Protein AF-A0ABD3EE38-F1 (afdb_monomer_lite)

Secondary structure (DSSP, 8-state):
----PPP-SSPPTTS-TTHHHHHHHHHHHHHSSTTPPEEEEEETTS-GGG-HHHHHHHHH-TT-TTEEEEEE-GGG--TTHHHHHH-GGG-------TT--

Organism: NCBI:txid1961234

Sequence (101 aa):
MVDLPGITRVPVHGQPEDIYEQISKIITEFITPEESIILNVLSAGVDFSTCESIRMSQRVDKTGQRTLAVVTKADKSPEGLLEKVTADDVNIGLDIPTQIL

pLDDT: mean 85.32, std 16.86, range [33.28, 98.19]

Foldseek 3Di:
DDDADDADQDDDPPDDNCNNVVSLVRVLVQLQDPPHQAEAEAELPDQLLPDVSLVSNCVRCVQLPRYAYDYPPCVVPVPCSVVRVPDCSRNHPPPVPPPDD

Structure (mmCIF, N/CA/C/O backbone):
data_AF-A0ABD3EE38-F1
#
_entry.id   AF-A0ABD3EE38-F1
#
loop_
_atom_site.group_PDB
_atom_site.id
_atom_site.type_symbol
_atom_site.label_atom_id
_atom_site.label_alt_id
_atom_site.label_comp_id
_atom_site.label_asym_id
_atom_site.label_entity_id
_atom_site.label_seq_id
_atom_site.pdbx_PDB_ins_code
_atom_site.Cartn_x
_atom_site.Cartn_y
_atom_site.Cartn_z
_atom_site.occupancy
_atom_site.B_iso_or_equiv
_atom_site.auth_seq_id
_at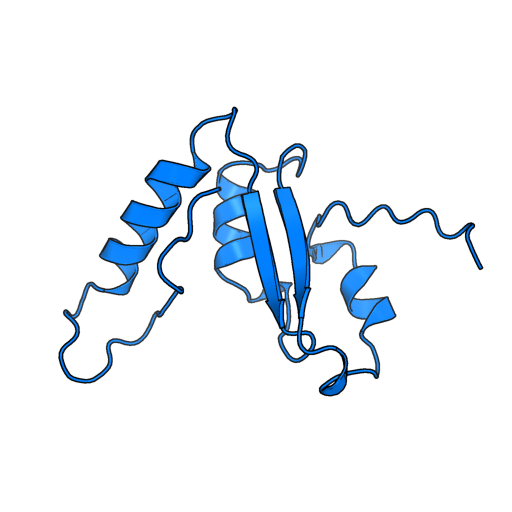om_site.auth_comp_id
_atom_site.auth_asym_id
_atom_site.auth_atom_id
_atom_site.pdbx_PDB_model_num
ATOM 1 N N . MET A 1 1 ? -4.269 -13.522 6.420 1.00 85.69 1 MET A N 1
ATOM 2 C CA . MET A 1 1 ? -3.838 -12.737 5.245 1.00 85.69 1 MET A CA 1
ATOM 3 C C . MET A 1 1 ? -5.063 -12.510 4.384 1.00 85.69 1 MET A C 1
ATOM 5 O O . MET A 1 1 ? -5.768 -13.480 4.129 1.00 85.69 1 MET A O 1
ATOM 9 N N . VAL A 1 2 ? -5.351 -11.260 4.032 1.00 95.00 2 VAL A N 1
ATOM 10 C CA . VAL A 1 2 ? -6.513 -10.871 3.220 1.00 95.00 2 VAL A CA 1
ATOM 11 C C . VAL A 1 2 ? -5.983 -10.240 1.940 1.00 95.00 2 VAL A C 1
ATOM 13 O O . VAL A 1 2 ? -5.073 -9.418 2.015 1.00 95.00 2 VAL A O 1
ATOM 16 N N . ASP A 1 3 ? -6.523 -10.651 0.794 1.00 95.81 3 ASP A N 1
ATOM 17 C CA . ASP A 1 3 ? -6.247 -10.009 -0.491 1.00 95.81 3 ASP A CA 1
ATOM 18 C C . ASP A 1 3 ? -7.312 -8.946 -0.767 1.00 95.81 3 ASP A C 1
ATOM 20 O O . ASP A 1 3 ? -8.503 -9.179 -0.538 1.00 95.81 3 ASP A O 1
ATOM 24 N N . LEU A 1 4 ? -6.877 -7.770 -1.214 1.00 96.88 4 LEU A N 1
ATOM 25 C CA . LEU A 1 4 ? -7.737 -6.608 -1.431 1.00 96.88 4 LEU A CA 1
ATOM 26 C C . LEU A 1 4 ? -7.781 -6.259 -2.922 1.00 96.88 4 LEU A C 1
ATOM 28 O O . LEU A 1 4 ? -6.815 -6.517 -3.642 1.00 96.88 4 LEU A O 1
ATOM 32 N N . PRO A 1 5 ? -8.868 -5.636 -3.410 1.00 95.62 5 PRO A N 1
ATOM 33 C CA . PRO A 1 5 ? -8.951 -5.232 -4.807 1.00 95.62 5 PRO A CA 1
ATOM 34 C C . PRO A 1 5 ? -7.796 -4.306 -5.209 1.00 95.62 5 PRO A C 1
ATOM 36 O O . PRO A 1 5 ? -7.419 -3.395 -4.471 1.00 95.62 5 PRO A O 1
ATOM 39 N N . GLY A 1 6 ? -7.267 -4.503 -6.418 1.00 93.31 6 GLY A N 1
ATOM 40 C CA . GLY A 1 6 ? -6.258 -3.610 -6.983 1.00 93.31 6 GLY A CA 1
ATOM 41 C C . GLY A 1 6 ? -6.817 -2.205 -7.221 1.00 93.31 6 GLY A C 1
ATOM 42 O O . GLY A 1 6 ? -7.927 -2.048 -7.725 1.00 93.31 6 GLY A O 1
ATOM 43 N N . ILE A 1 7 ? -6.037 -1.177 -6.890 1.00 93.25 7 ILE A N 1
ATOM 44 C CA . ILE A 1 7 ? -6.460 0.221 -7.026 1.00 93.25 7 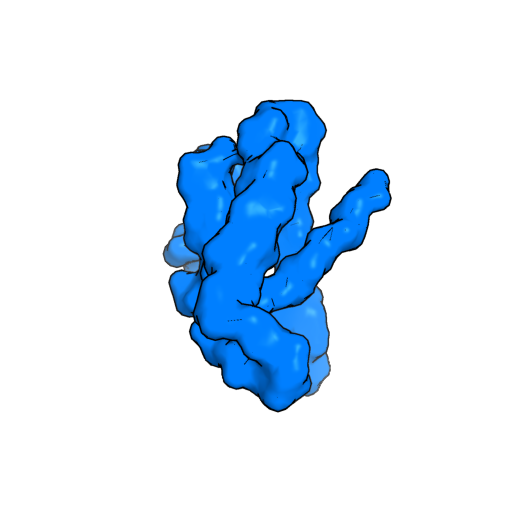ILE A CA 1
ATOM 45 C C . ILE A 1 7 ? -6.511 0.613 -8.509 1.00 93.25 7 ILE A C 1
ATOM 47 O O . ILE A 1 7 ? -5.496 0.567 -9.205 1.00 93.25 7 ILE A O 1
ATOM 51 N N . THR A 1 8 ? -7.675 1.070 -8.977 1.00 90.62 8 THR A N 1
ATOM 52 C CA . THR A 1 8 ? -7.839 1.733 -10.278 1.00 90.62 8 THR A CA 1
ATOM 53 C C . THR A 1 8 ? -8.518 3.086 -10.098 1.00 90.62 8 THR A C 1
ATOM 55 O O . THR A 1 8 ? -9.456 3.214 -9.317 1.00 90.62 8 THR A O 1
ATOM 58 N N . ARG A 1 9 ? -8.030 4.105 -10.813 1.00 87.31 9 ARG A N 1
ATOM 59 C CA . ARG A 1 9 ? -8.640 5.447 -10.855 1.00 87.31 9 ARG A CA 1
ATOM 60 C C . ARG A 1 9 ? -9.507 5.673 -12.088 1.00 87.31 9 ARG A C 1
ATOM 62 O O . ARG A 1 9 ? -10.233 6.655 -12.143 1.00 87.31 9 ARG A O 1
ATOM 69 N N . VAL A 1 10 ? -9.375 4.815 -13.098 1.00 91.12 10 VAL A N 1
ATOM 70 C CA . VAL A 1 10 ? -10.083 4.963 -14.368 1.00 91.12 10 VAL A CA 1
ATOM 71 C C . VAL A 1 10 ? -11.014 3.767 -14.511 1.00 91.12 10 VAL A C 1
ATOM 73 O O . VAL A 1 10 ? -10.517 2.636 -14.565 1.00 91.12 10 VAL A O 1
ATOM 76 N N . PRO A 1 11 ? -12.338 3.985 -14.550 1.00 89.62 11 PRO A N 1
ATOM 77 C CA . PRO A 1 11 ? -13.267 2.907 -14.823 1.00 89.62 11 PRO A CA 1
ATOM 78 C C . PRO A 1 11 ? -13.012 2.373 -16.232 1.00 89.62 11 PRO A C 1
ATOM 80 O O . PRO A 1 11 ? -12.899 3.130 -17.200 1.00 89.62 11 PRO A O 1
ATOM 83 N N . VAL A 1 12 ? -12.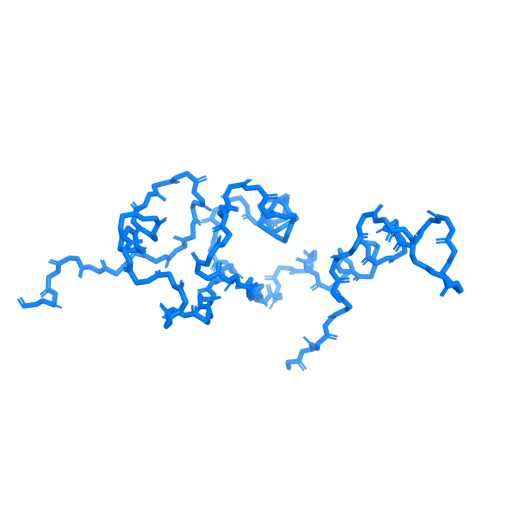907 1.053 -16.347 1.00 92.69 12 VAL A N 1
ATOM 84 C CA . VAL A 1 12 ? -12.883 0.361 -17.641 1.00 92.69 12 VAL A CA 1
ATOM 85 C C . VAL A 1 12 ? -14.236 -0.287 -17.913 1.00 92.69 12 VAL A C 1
ATOM 87 O O . VAL A 1 12 ? -15.096 -0.360 -17.039 1.00 92.69 12 VAL A O 1
ATOM 90 N N . HIS A 1 13 ? -14.449 -0.730 -19.151 1.00 88.88 13 HIS A N 1
ATOM 91 C CA . HIS A 1 13 ? -15.745 -1.204 -19.638 1.00 88.88 13 HIS A CA 1
ATOM 92 C C . HIS A 1 13 ? -16.442 -2.176 -18.666 1.00 88.88 13 HIS A C 1
ATOM 94 O O . HIS A 1 13 ? -15.906 -3.236 -18.348 1.00 88.88 13 HIS A O 1
ATOM 100 N N . GLY A 1 14 ? -17.644 -1.804 -18.211 1.00 92.31 14 GLY A N 1
ATOM 101 C CA . GLY A 1 14 ? -18.451 -2.588 -17.269 1.00 92.31 14 GLY A CA 1
ATOM 102 C C . GLY A 1 14 ? -18.243 -2.264 -15.784 1.00 92.31 14 GLY A C 1
ATOM 103 O O . GLY A 1 14 ? -18.927 -2.854 -14.953 1.00 92.31 14 GLY A O 1
ATOM 104 N N . GLN A 1 15 ? -17.344 -1.339 -15.435 1.00 94.81 15 GLN A N 1
ATOM 105 C CA . GLN A 1 15 ? -17.186 -0.838 -14.066 1.00 94.81 15 GLN A CA 1
ATOM 106 C C . GLN A 1 15 ? -18.042 0.413 -13.819 1.00 94.81 15 GLN A C 1
ATOM 108 O O . GLN A 1 15 ? -18.268 1.189 -14.751 1.00 94.81 15 GLN A O 1
ATOM 113 N N . PRO A 1 16 ? -18.511 0.624 -12.579 1.00 94.88 16 PRO A N 1
ATOM 114 C CA . PRO A 1 16 ? -19.221 1.843 -12.219 1.00 94.88 16 PRO A CA 1
ATOM 115 C C . PRO A 1 16 ? -18.271 3.053 -12.203 1.00 94.88 16 PRO A C 1
ATOM 117 O O . PRO A 1 16 ? -17.058 2.900 -12.051 1.00 94.88 16 PRO A O 1
ATOM 120 N N . GLU A 1 17 ? -18.819 4.261 -12.358 1.00 95.25 17 GLU A N 1
ATOM 121 C CA . GLU A 1 17 ? -18.022 5.499 -12.384 1.00 95.25 17 GLU A CA 1
ATOM 122 C C . GLU A 1 17 ? -17.291 5.760 -11.057 1.00 95.25 17 GLU A C 1
ATOM 124 O O . GLU A 1 17 ? -16.197 6.316 -11.066 1.00 95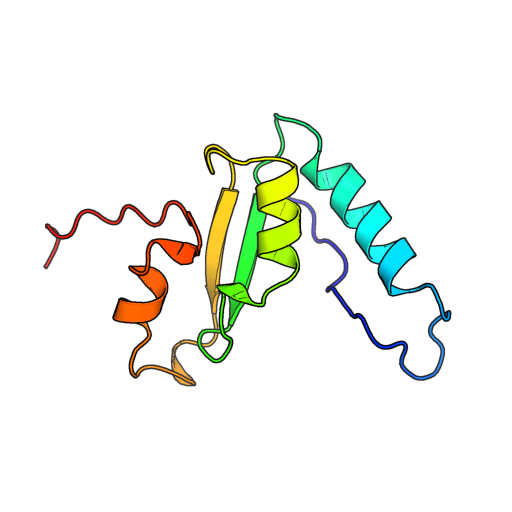.25 17 GLU A O 1
ATOM 129 N N . ASP A 1 18 ? -17.851 5.291 -9.940 1.00 95.50 18 ASP A N 1
ATOM 130 C CA . ASP A 1 18 ? -17.324 5.431 -8.577 1.00 95.50 18 ASP A CA 1
ATOM 131 C C . ASP A 1 18 ? -16.452 4.235 -8.134 1.00 95.50 18 ASP A C 1
ATOM 133 O O . ASP A 1 18 ? -16.297 3.947 -6.944 1.00 95.50 18 ASP A O 1
ATOM 137 N N . ILE A 1 19 ? -15.892 3.479 -9.087 1.00 95.75 19 ILE A N 1
ATOM 138 C CA . ILE A 1 19 ? -15.101 2.275 -8.790 1.00 95.75 19 ILE A CA 1
ATOM 139 C C . ILE A 1 19 ? -13.911 2.566 -7.867 1.00 95.75 19 ILE A C 1
ATOM 141 O O . ILE A 1 19 ? -13.572 1.747 -7.008 1.00 95.75 19 ILE A O 1
ATOM 145 N N . TYR A 1 20 ? -13.290 3.737 -8.014 1.00 95.50 20 TYR A N 1
ATOM 146 C CA . TYR A 1 20 ? -12.172 4.148 -7.175 1.00 95.50 20 TYR A CA 1
ATOM 147 C C . TYR A 1 20 ? -12.612 4.321 -5.719 1.00 95.50 20 TYR A C 1
ATOM 149 O O . TYR A 1 20 ? -11.942 3.826 -4.811 1.00 95.50 20 TYR A O 1
ATOM 157 N N . GLU A 1 21 ? -13.745 4.978 -5.488 1.00 96.56 21 GLU A N 1
ATOM 158 C CA . GLU A 1 21 ? -14.328 5.206 -4.171 1.00 96.56 21 GLU A CA 1
ATOM 159 C C . GLU A 1 21 ? -14.726 3.883 -3.516 1.00 96.56 21 GLU A C 1
ATOM 161 O O . GLU A 1 21 ? -14.423 3.663 -2.341 1.00 96.56 21 GLU A O 1
ATOM 166 N N . GLN A 1 22 ? -15.341 2.973 -4.278 1.00 96.69 22 GLN A N 1
ATOM 167 C CA . GLN A 1 22 ? -15.721 1.649 -3.785 1.00 96.69 22 GLN A CA 1
ATOM 168 C C . GLN A 1 22 ? -14.499 0.837 -3.339 1.00 96.69 22 GLN A C 1
ATOM 170 O O . GLN A 1 22 ? -14.471 0.329 -2.216 1.00 96.69 22 GLN A O 1
ATOM 175 N N . ILE A 1 23 ? -13.460 0.759 -4.177 1.00 97.06 23 ILE A N 1
ATOM 176 C CA . ILE A 1 23 ? -12.214 0.051 -3.847 1.00 97.06 23 ILE A CA 1
ATOM 177 C C . ILE A 1 23 ? -11.518 0.711 -2.656 1.00 97.06 23 ILE A C 1
ATOM 179 O O . ILE A 1 23 ? -11.099 0.028 -1.723 1.00 97.06 23 ILE A O 1
ATOM 183 N N . SER A 1 24 ? -11.440 2.042 -2.648 1.00 96.88 24 SER A N 1
ATOM 184 C CA . SER A 1 24 ? -10.787 2.791 -1.575 1.00 96.88 24 SER A CA 1
ATOM 185 C C . SER A 1 24 ? -11.481 2.582 -0.233 1.00 96.88 24 SER A C 1
ATOM 187 O O . SER A 1 24 ? -10.807 2.453 0.791 1.00 96.88 24 SER A O 1
ATOM 189 N N . LYS A 1 25 ? -12.816 2.504 -0.229 1.00 97.81 25 LYS A N 1
ATOM 190 C CA . LYS A 1 25 ? -13.609 2.206 0.965 1.00 97.81 25 LYS A CA 1
ATOM 191 C C . LYS A 1 25 ? -13.303 0.810 1.501 1.00 97.81 25 LYS A C 1
ATOM 193 O O . LYS A 1 25 ? -13.034 0.690 2.692 1.00 97.81 25 LYS A O 1
ATOM 198 N N . ILE A 1 26 ? -13.288 -0.199 0.624 1.00 97.94 26 ILE A N 1
ATOM 199 C CA . ILE A 1 26 ? -12.937 -1.577 0.996 1.00 97.94 26 ILE A CA 1
ATOM 200 C C . ILE A 1 26 ? -11.540 -1.598 1.613 1.00 97.94 26 ILE A C 1
ATOM 202 O O . ILE A 1 26 ? -11.378 -2.055 2.733 1.00 97.94 26 ILE A O 1
ATOM 206 N N . ILE A 1 27 ? -10.534 -1.047 0.929 1.00 98.00 27 ILE A N 1
ATOM 207 C CA . ILE A 1 27 ? -9.153 -1.060 1.429 1.00 98.00 27 ILE A CA 1
ATOM 208 C C . ILE A 1 27 ? -9.060 -0.378 2.794 1.00 98.00 27 ILE A C 1
ATOM 210 O O . ILE A 1 27 ? -8.473 -0.946 3.711 1.00 98.00 27 ILE A O 1
ATOM 214 N N . THR A 1 28 ? -9.655 0.812 2.935 1.00 97.44 28 THR A N 1
ATOM 215 C CA . THR A 1 28 ? -9.609 1.599 4.177 1.00 97.44 28 THR A CA 1
ATOM 216 C C . THR A 1 28 ? -10.148 0.802 5.362 1.00 97.44 28 THR A C 1
ATOM 218 O O . THR A 1 28 ? -9.503 0.771 6.403 1.00 97.44 28 THR A O 1
ATOM 221 N N . GLU A 1 29 ? -11.263 0.088 5.188 1.00 98.06 29 GLU A N 1
ATOM 222 C CA . GLU A 1 29 ? -11.849 -0.761 6.233 1.00 98.06 29 GLU A CA 1
ATOM 223 C C . GLU A 1 29 ? -10.855 -1.800 6.778 1.00 98.06 29 GLU A C 1
ATOM 225 O O . GLU A 1 29 ? -10.793 -2.013 7.987 1.00 98.06 29 GLU A O 1
ATOM 230 N N . PHE A 1 30 ? -10.024 -2.387 5.911 1.00 98.19 30 PHE A N 1
ATOM 231 C CA . PHE A 1 30 ? -9.035 -3.393 6.307 1.00 98.19 30 PHE A CA 1
ATOM 232 C C . PHE A 1 30 ? -7.720 -2.813 6.836 1.00 98.19 30 PHE A C 1
ATOM 234 O O . PHE A 1 30 ? -7.041 -3.484 7.606 1.00 98.19 30 PHE A O 1
ATOM 241 N N . ILE A 1 31 ? -7.324 -1.602 6.434 1.00 97.44 31 ILE A N 1
ATOM 242 C CA . ILE A 1 31 ? -6.037 -1.016 6.860 1.00 97.44 31 ILE A CA 1
ATOM 243 C C . ILE A 1 31 ? -6.159 -0.073 8.064 1.00 97.44 31 ILE A C 1
ATOM 245 O O . ILE A 1 31 ? -5.145 0.253 8.687 1.00 97.44 31 ILE A O 1
ATOM 249 N N . THR A 1 32 ? -7.368 0.382 8.402 1.00 98.06 32 THR A N 1
ATOM 250 C CA . THR A 1 32 ? -7.612 1.269 9.549 1.00 98.06 32 THR A CA 1
ATOM 251 C C . THR A 1 32 ? -7.311 0.629 10.911 1.00 98.06 32 THR A C 1
ATOM 253 O O . THR A 1 32 ? -6.691 1.325 11.714 1.00 98.06 32 THR A O 1
ATOM 256 N N . PRO A 1 33 ? -7.694 -0.630 11.207 1.00 98.00 33 PRO A N 1
ATOM 257 C CA . PRO A 1 33 ? -7.431 -1.223 12.519 1.00 98.00 33 PRO A CA 1
ATOM 258 C C . PRO A 1 33 ? -5.927 -1.333 12.821 1.00 98.00 33 PRO A C 1
ATOM 260 O O . PRO A 1 33 ? -5.141 -1.705 11.946 1.00 98.00 33 PRO A O 1
ATOM 263 N N . GLU A 1 34 ? -5.512 -1.010 14.050 1.00 96.06 34 GLU A N 1
ATOM 264 C CA . GLU A 1 34 ? -4.093 -0.937 14.442 1.00 96.06 34 GLU A CA 1
ATOM 265 C C . GLU A 1 34 ? -3.399 -2.307 14.442 1.00 96.06 34 GLU A C 1
ATOM 267 O O . GLU A 1 34 ? -2.198 -2.399 14.197 1.00 96.06 34 GLU A O 1
ATOM 272 N N . GLU A 1 35 ? -4.155 -3.382 14.655 1.00 96.00 35 GLU A N 1
ATOM 273 C CA . GLU A 1 35 ? -3.690 -4.767 14.596 1.00 96.00 35 GLU A CA 1
ATOM 274 C C . GLU A 1 35 ? -3.394 -5.254 13.168 1.00 96.00 35 GLU A C 1
ATOM 276 O O . GLU A 1 35 ? -2.791 -6.315 12.980 1.00 96.00 35 GLU A O 1
ATOM 281 N N . SER A 1 36 ? -3.815 -4.497 12.150 1.00 96.62 36 SER A N 1
ATOM 282 C CA . SER A 1 36 ? -3.612 -4.860 10.751 1.00 96.62 36 SER A CA 1
ATOM 283 C C . SER A 1 36 ? -2.218 -4.460 10.280 1.00 96.62 36 SER A C 1
ATOM 285 O O . SER A 1 36 ? -1.862 -3.280 10.277 1.00 96.62 36 SER A O 1
ATOM 287 N N . ILE A 1 37 ? -1.445 -5.442 9.814 1.00 96.38 37 ILE A N 1
ATOM 288 C CA . ILE A 1 37 ? -0.181 -5.207 9.109 1.00 96.38 37 ILE A CA 1
ATOM 289 C C . ILE A 1 37 ? -0.489 -4.932 7.636 1.00 96.38 37 ILE A C 1
ATOM 291 O O . ILE A 1 37 ? -1.144 -5.733 6.966 1.00 96.38 37 ILE A O 1
ATOM 295 N N . ILE A 1 38 ? 0.007 -3.808 7.131 1.00 96.25 38 ILE A N 1
ATOM 296 C CA . ILE A 1 38 ? -0.200 -3.346 5.763 1.00 96.25 38 ILE A CA 1
ATOM 297 C C . ILE A 1 38 ? 0.976 -3.804 4.903 1.00 96.25 38 ILE A C 1
ATOM 299 O O . ILE A 1 38 ? 2.130 -3.516 5.212 1.00 96.25 38 ILE A O 1
ATOM 303 N N . LEU A 1 39 ? 0.684 -4.490 3.799 1.00 95.88 39 LEU A N 1
ATOM 304 C CA . LEU A 1 39 ? 1.686 -4.943 2.839 1.00 95.88 39 LEU A CA 1
ATOM 305 C C . LEU A 1 39 ? 1.482 -4.240 1.494 1.00 95.88 39 LEU A C 1
ATOM 307 O O . LEU A 1 39 ? 0.623 -4.619 0.701 1.00 95.88 39 LEU A O 1
ATOM 311 N N . ASN A 1 40 ? 2.285 -3.217 1.224 1.00 93.62 40 ASN A N 1
ATOM 312 C CA . ASN A 1 40 ? 2.299 -2.529 -0.060 1.00 93.62 40 ASN A CA 1
ATOM 313 C C . ASN A 1 40 ? 3.051 -3.358 -1.102 1.00 93.62 40 ASN A C 1
ATOM 315 O O . ASN A 1 40 ? 4.243 -3.604 -0.954 1.00 93.62 40 ASN A O 1
ATOM 319 N N . VAL A 1 41 ? 2.388 -3.749 -2.189 1.00 93.44 41 VAL A N 1
ATOM 320 C CA . VAL A 1 41 ? 3.035 -4.462 -3.299 1.00 93.44 41 VAL A CA 1
ATOM 321 C C . VAL A 1 41 ? 3.307 -3.483 -4.435 1.00 93.44 41 VAL A C 1
ATOM 323 O O . VAL A 1 41 ? 2.387 -3.000 -5.091 1.00 93.44 41 VAL A O 1
ATOM 326 N N . LEU A 1 42 ? 4.584 -3.190 -4.672 1.00 91.75 42 LEU A N 1
ATOM 327 C CA . LEU A 1 42 ? 5.043 -2.197 -5.641 1.00 91.75 42 LEU A CA 1
ATOM 328 C C . LEU A 1 42 ? 5.785 -2.880 -6.786 1.00 91.75 42 LEU A C 1
ATOM 330 O O . LEU A 1 42 ? 6.451 -3.896 -6.597 1.00 91.75 42 LEU A O 1
ATOM 334 N N . SER A 1 43 ? 5.696 -2.336 -7.996 1.00 92.44 43 SER A N 1
ATOM 335 C CA . SER A 1 43 ? 6.522 -2.801 -9.114 1.00 92.44 43 SER A CA 1
ATOM 336 C C . SER A 1 43 ? 7.796 -1.967 -9.200 1.00 92.44 43 SER A C 1
ATOM 338 O O . SER A 1 43 ? 7.718 -0.748 -9.188 1.00 92.44 43 SER A O 1
ATOM 340 N N . ALA A 1 44 ? 8.959 -2.590 -9.379 1.00 91.12 44 ALA A N 1
ATOM 341 C CA . ALA A 1 44 ? 10.243 -1.890 -9.507 1.00 91.12 44 ALA A CA 1
ATOM 342 C C . ALA A 1 44 ? 10.262 -0.808 -10.610 1.00 91.12 44 ALA A C 1
ATOM 344 O O . ALA A 1 44 ? 10.996 0.176 -10.520 1.00 91.12 44 ALA A O 1
ATOM 345 N N . GLY A 1 45 ? 9.443 -0.982 -11.653 1.00 89.50 45 GLY A N 1
ATOM 346 C CA . GLY A 1 45 ? 9.337 -0.039 -12.766 1.00 89.50 45 GLY A CA 1
ATOM 347 C C . GLY A 1 45 ? 8.492 1.208 -12.490 1.00 89.50 45 GLY A C 1
ATOM 348 O O . GLY A 1 45 ? 8.482 2.098 -13.334 1.00 89.50 45 GLY A O 1
ATOM 349 N N . VAL A 1 46 ? 7.774 1.290 -11.362 1.00 88.44 46 VAL A N 1
ATOM 350 C CA . VAL A 1 46 ? 6.967 2.475 -11.020 1.00 88.44 46 VAL A CA 1
ATOM 351 C C . VAL A 1 46 ? 7.699 3.387 -10.040 1.00 88.44 46 VAL A C 1
ATOM 353 O O . VAL A 1 46 ? 8.581 2.952 -9.304 1.00 88.44 46 VAL A O 1
ATOM 356 N N . ASP A 1 47 ? 7.321 4.662 -10.028 1.00 88.50 47 ASP A N 1
ATOM 357 C CA . ASP A 1 47 ? 7.737 5.606 -8.993 1.00 88.50 47 ASP A CA 1
ATOM 358 C C . ASP A 1 47 ? 6.885 5.390 -7.731 1.00 88.50 47 ASP A C 1
ATOM 360 O O . ASP A 1 47 ? 5.663 5.585 -7.746 1.00 88.50 47 ASP A O 1
ATOM 364 N N . PHE A 1 48 ? 7.524 4.970 -6.637 1.00 87.88 48 PHE A N 1
ATOM 365 C CA . PHE A 1 48 ? 6.852 4.625 -5.383 1.00 87.88 48 PHE A CA 1
ATOM 366 C C . PHE A 1 48 ? 6.129 5.815 -4.749 1.00 87.88 48 PHE A C 1
ATOM 368 O O . PHE A 1 48 ? 5.050 5.633 -4.187 1.00 87.88 48 PHE A O 1
ATOM 375 N N . SER A 1 49 ? 6.656 7.033 -4.912 1.00 84.94 49 SER A N 1
ATOM 376 C CA . SER A 1 49 ? 6.049 8.256 -4.368 1.00 84.94 49 SER A CA 1
ATOM 377 C C . SER A 1 49 ? 4.672 8.553 -4.983 1.00 84.94 49 SER A C 1
ATOM 379 O O . SER A 1 49 ? 3.804 9.174 -4.364 1.00 84.94 49 SER A O 1
ATOM 381 N N . THR A 1 50 ? 4.430 8.051 -6.198 1.00 88.31 50 THR A N 1
ATOM 382 C CA . THR A 1 50 ? 3.170 8.236 -6.932 1.00 88.31 50 THR A CA 1
ATOM 383 C C . THR A 1 50 ? 2.117 7.174 -6.607 1.00 88.31 50 THR A C 1
ATOM 385 O O . THR A 1 50 ? 0.947 7.327 -6.978 1.00 88.31 50 THR A O 1
ATOM 388 N N . CYS A 1 51 ? 2.506 6.100 -5.911 1.00 91.38 51 CYS A N 1
ATOM 389 C CA . CYS A 1 51 ? 1.656 4.941 -5.672 1.00 91.38 51 CYS A CA 1
ATOM 390 C C . CYS A 1 51 ? 0.544 5.255 -4.663 1.00 91.38 51 CYS A C 1
ATOM 392 O O . CYS A 1 51 ? 0.795 5.664 -3.530 1.00 91.38 51 CYS A O 1
ATOM 394 N N . GLU A 1 52 ? -0.711 5.010 -5.050 1.00 93.19 52 GLU A N 1
ATOM 395 C CA . GLU A 1 52 ? -1.855 5.285 -4.171 1.00 93.19 52 GLU A CA 1
ATOM 396 C C . GLU A 1 52 ? -1.837 4.412 -2.914 1.00 93.19 52 GLU A C 1
ATOM 398 O O . GLU A 1 52 ? -2.191 4.894 -1.844 1.00 93.19 52 GLU A O 1
ATOM 403 N N . SER A 1 53 ? -1.369 3.166 -3.007 1.00 93.56 53 SER A N 1
ATOM 404 C CA . SER A 1 53 ? -1.313 2.258 -1.858 1.00 93.56 53 SER A CA 1
ATOM 405 C C . SER A 1 53 ? -0.416 2.804 -0.734 1.00 93.56 53 SER A C 1
ATOM 407 O O . SER A 1 53 ? -0.808 2.766 0.430 1.00 93.56 53 SER A O 1
ATOM 409 N N . ILE A 1 54 ? 0.715 3.430 -1.090 1.00 92.75 54 ILE A N 1
ATOM 410 C CA . ILE A 1 54 ? 1.613 4.119 -0.150 1.00 92.75 54 ILE A CA 1
ATOM 411 C C . ILE A 1 54 ? 0.912 5.316 0.491 1.00 92.75 54 ILE A C 1
ATOM 413 O O . ILE A 1 54 ? 0.938 5.484 1.709 1.00 92.75 54 ILE A O 1
ATOM 417 N N . ARG A 1 55 ? 0.220 6.133 -0.312 1.00 92.56 55 ARG A N 1
ATOM 418 C CA . ARG A 1 55 ? -0.540 7.279 0.209 1.00 92.56 55 ARG A CA 1
ATOM 419 C C . ARG A 1 55 ? -1.645 6.834 1.164 1.00 92.56 55 ARG A C 1
ATOM 421 O O . ARG A 1 55 ? -1.895 7.504 2.161 1.00 92.56 55 ARG A O 1
ATOM 428 N N . MET A 1 56 ? -2.319 5.725 0.868 1.00 95.12 56 MET A N 1
ATOM 429 C CA . MET A 1 56 ? -3.362 5.166 1.727 1.00 95.12 56 MET A CA 1
ATOM 430 C C . MET A 1 56 ? -2.786 4.609 3.031 1.00 95.12 56 MET A C 1
ATOM 432 O O . MET A 1 56 ? -3.329 4.920 4.089 1.00 95.12 56 MET A O 1
ATOM 436 N N . SER A 1 57 ? -1.671 3.873 2.988 1.00 94.50 57 SER A N 1
ATOM 437 C CA . SER A 1 57 ? -1.035 3.347 4.202 1.00 94.50 57 SER A CA 1
ATOM 438 C C . SER A 1 57 ? -0.506 4.465 5.101 1.00 94.50 57 SER A C 1
ATOM 440 O O . SER A 1 57 ? -0.793 4.470 6.291 1.00 94.50 57 SER A O 1
ATOM 442 N N . GLN A 1 58 ? 0.149 5.488 4.542 1.00 92.75 58 GLN A N 1
ATOM 443 C CA . GLN A 1 58 ? 0.657 6.633 5.314 1.00 92.75 58 GLN A CA 1
ATOM 444 C C . GLN A 1 58 ? -0.452 7.449 6.005 1.00 92.75 58 GLN A C 1
ATOM 446 O O . GLN A 1 58 ? -0.206 8.084 7.031 1.00 92.75 58 GLN A O 1
ATOM 451 N N . ARG A 1 59 ? -1.687 7.447 5.477 1.00 94.38 59 ARG A N 1
ATOM 452 C CA . ARG A 1 59 ? -2.830 8.112 6.133 1.00 94.38 59 ARG A CA 1
ATOM 453 C C . ARG A 1 59 ? -3.214 7.436 7.453 1.00 94.38 59 ARG A C 1
ATOM 455 O O . ARG A 1 59 ? -3.661 8.136 8.359 1.00 94.38 59 ARG A O 1
ATOM 462 N N . VAL A 1 60 ? -3.046 6.115 7.553 1.00 95.94 60 VAL A N 1
ATOM 463 C CA . VAL A 1 60 ? -3.451 5.299 8.715 1.00 95.94 60 VAL A CA 1
ATOM 464 C C . VAL A 1 60 ? -2.270 4.803 9.561 1.00 95.94 60 VAL A C 1
ATOM 466 O O . VAL A 1 60 ? -2.476 4.334 10.678 1.00 95.94 60 VAL A O 1
ATOM 469 N N . ASP A 1 61 ? -1.044 4.914 9.046 1.00 94.25 61 ASP A N 1
ATOM 470 C CA . ASP A 1 61 ? 0.213 4.532 9.694 1.00 94.25 61 ASP A CA 1
ATOM 471 C C . ASP A 1 61 ? 1.345 5.484 9.259 1.00 94.25 61 ASP A C 1
ATOM 473 O O . ASP A 1 61 ? 2.144 5.195 8.369 1.00 94.25 61 ASP A O 1
ATOM 477 N N . LYS A 1 62 ? 1.398 6.670 9.874 1.00 89.88 62 LYS A N 1
ATOM 478 C CA . LYS A 1 62 ? 2.395 7.711 9.546 1.00 89.88 62 LYS A CA 1
ATOM 479 C C . LYS A 1 62 ? 3.823 7.333 9.938 1.00 89.88 62 LYS A C 1
ATOM 481 O O . LYS A 1 62 ? 4.772 7.854 9.360 1.00 89.88 62 LYS A O 1
ATOM 486 N N . THR A 1 63 ? 3.968 6.498 10.963 1.00 88.94 63 THR A N 1
ATOM 487 C CA . THR A 1 63 ? 5.260 6.083 11.520 1.00 88.94 63 THR A CA 1
ATOM 488 C C . THR A 1 63 ? 5.815 4.836 10.834 1.00 88.94 63 THR A C 1
ATOM 490 O O . THR A 1 63 ? 6.957 4.473 11.107 1.00 88.94 63 THR A O 1
ATOM 493 N N . GLY A 1 64 ? 5.020 4.179 9.980 1.00 89.62 64 GLY A N 1
ATOM 494 C CA . GLY A 1 64 ? 5.411 2.977 9.246 1.00 89.62 64 GLY A CA 1
ATOM 495 C C . GLY A 1 64 ? 5.583 1.739 10.129 1.00 89.62 64 GLY A C 1
ATOM 496 O O . GLY A 1 64 ? 6.152 0.749 9.681 1.00 89.62 64 GLY A O 1
ATOM 497 N N . GLN A 1 65 ? 5.117 1.767 11.383 1.00 91.44 65 GLN A N 1
ATOM 498 C CA . GLN A 1 65 ? 5.392 0.701 12.361 1.00 91.44 65 GLN A CA 1
ATOM 499 C C . GLN A 1 65 ? 4.690 -0.617 12.028 1.00 91.44 65 GLN A C 1
ATOM 501 O O . GLN A 1 65 ? 5.093 -1.675 12.508 1.00 91.44 65 GLN A O 1
ATOM 506 N N . ARG A 1 66 ? 3.640 -0.560 11.205 1.00 95.38 66 ARG A N 1
ATOM 507 C CA . ARG A 1 66 ? 2.872 -1.724 10.755 1.00 95.38 66 ARG A CA 1
ATOM 508 C C . ARG A 1 66 ? 2.730 -1.764 9.235 1.00 95.38 66 ARG A C 1
ATOM 510 O O . ARG A 1 66 ? 1.853 -2.460 8.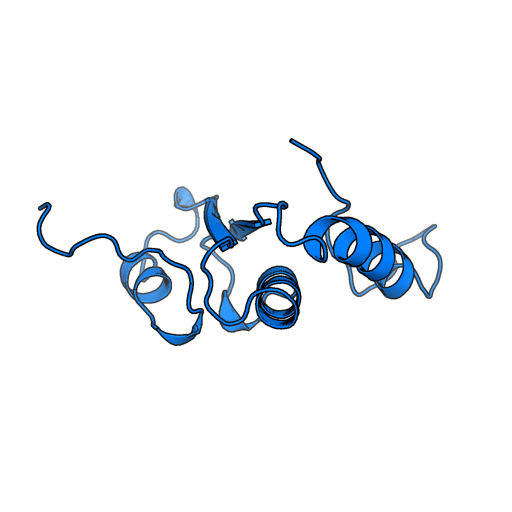732 1.00 95.38 66 ARG A O 1
ATOM 517 N N . THR A 1 67 ? 3.586 -1.049 8.503 1.00 93.50 67 THR A N 1
ATOM 518 C CA . THR A 1 67 ? 3.567 -0.989 7.038 1.00 93.50 67 THR A CA 1
ATOM 519 C C . THR A 1 67 ? 4.867 -1.529 6.459 1.00 93.50 67 THR A C 1
ATOM 521 O O . THR A 1 67 ? 5.948 -1.005 6.703 1.00 93.50 67 THR A O 1
ATOM 524 N N . LEU A 1 68 ? 4.751 -2.554 5.623 1.00 92.12 68 LEU A N 1
ATOM 525 C CA . LEU A 1 68 ? 5.844 -3.150 4.863 1.00 92.12 68 LEU A CA 1
ATOM 526 C C . LEU A 1 68 ? 5.634 -2.867 3.375 1.00 92.12 68 LEU A C 1
ATOM 528 O O . LEU A 1 68 ? 4.491 -2.824 2.915 1.00 92.12 68 LEU A O 1
ATOM 532 N N . ALA A 1 69 ? 6.712 -2.731 2.601 1.00 91.00 69 ALA A N 1
ATOM 533 C CA . ALA A 1 69 ? 6.617 -2.777 1.144 1.00 91.00 69 ALA A CA 1
ATOM 534 C C . ALA A 1 69 ? 7.389 -3.959 0.564 1.00 91.00 69 ALA A C 1
ATOM 536 O O . ALA A 1 69 ? 8.489 -4.297 0.996 1.00 91.00 69 ALA A O 1
ATOM 537 N N . VAL A 1 70 ? 6.794 -4.560 -0.457 1.00 91.81 70 VAL A N 1
ATOM 538 C CA . VAL A 1 70 ? 7.352 -5.642 -1.255 1.00 91.81 70 VAL A CA 1
ATOM 539 C C . VAL A 1 70 ? 7.510 -5.126 -2.668 1.00 91.81 70 VAL A C 1
ATOM 541 O O . VAL A 1 70 ? 6.532 -4.781 -3.334 1.00 91.81 70 VAL A O 1
ATOM 544 N N . VAL A 1 71 ? 8.750 -5.096 -3.137 1.00 91.38 71 VAL A N 1
ATOM 545 C CA . VAL A 1 71 ? 9.069 -4.696 -4.502 1.00 91.38 71 VAL A CA 1
ATOM 546 C C . VAL A 1 71 ? 9.098 -5.931 -5.399 1.00 91.38 71 VAL A C 1
ATOM 548 O O . VAL A 1 71 ? 9.768 -6.921 -5.119 1.00 91.38 71 VAL A O 1
ATOM 551 N N . THR A 1 72 ? 8.353 -5.872 -6.496 1.00 91.12 72 THR A N 1
ATOM 552 C CA . THR A 1 72 ? 8.150 -6.962 -7.457 1.00 91.12 72 THR A CA 1
ATOM 553 C C . THR A 1 72 ? 8.629 -6.561 -8.848 1.00 91.12 72 THR A C 1
ATOM 555 O O . THR A 1 72 ? 8.768 -5.376 -9.155 1.00 91.12 72 THR A O 1
ATOM 558 N N . LYS A 1 73 ? 8.829 -7.543 -9.736 1.00 91.06 73 LYS A N 1
ATOM 559 C CA . LYS A 1 73 ? 9.277 -7.322 -11.126 1.00 91.06 73 LYS A CA 1
ATOM 560 C C . LYS A 1 73 ? 10.625 -6.585 -11.224 1.00 91.06 73 LYS A C 1
ATOM 562 O O . LYS A 1 73 ? 10.805 -5.735 -12.096 1.00 91.06 73 LYS A O 1
ATOM 567 N N . ALA A 1 74 ? 11.547 -6.868 -10.301 1.00 88.38 74 ALA A N 1
ATOM 568 C CA . ALA A 1 74 ? 12.881 -6.258 -10.261 1.00 88.38 74 ALA A CA 1
ATOM 569 C C . ALA A 1 74 ? 13.703 -6.544 -11.532 1.00 88.38 74 ALA A C 1
ATOM 571 O O . ALA A 1 74 ? 14.511 -5.720 -11.944 1.00 88.38 74 ALA A O 1
ATOM 572 N N . ASP A 1 75 ? 13.420 -7.660 -12.208 1.00 88.31 75 ASP A N 1
ATOM 573 C CA . ASP A 1 75 ? 13.975 -8.026 -13.513 1.00 88.31 75 ASP A CA 1
ATOM 574 C C . ASP A 1 75 ? 13.714 -6.974 -14.604 1.00 88.31 75 ASP A C 1
ATOM 576 O O . ASP A 1 75 ? 14.517 -6.828 -15.522 1.00 88.31 75 ASP A O 1
ATOM 580 N N . LYS A 1 76 ? 12.610 -6.219 -14.505 1.00 84.62 76 LYS A N 1
ATOM 581 C CA . LYS A 1 76 ? 12.214 -5.223 -15.513 1.00 84.62 76 LYS A CA 1
ATOM 582 C C . LYS A 1 76 ? 12.838 -3.847 -15.318 1.00 84.62 76 LYS A C 1
ATOM 584 O O . LYS A 1 76 ? 12.778 -3.033 -16.233 1.00 84.62 76 LYS A O 1
ATOM 589 N N . SER A 1 77 ? 13.361 -3.559 -14.131 1.00 81.00 77 SER A N 1
ATOM 590 C CA . SER A 1 77 ? 13.961 -2.263 -13.802 1.00 81.00 77 SER A CA 1
ATOM 591 C C . SER A 1 77 ? 15.102 -2.453 -12.800 1.00 81.00 77 SER A C 1
ATOM 593 O O . SER A 1 77 ? 14.974 -2.010 -11.658 1.00 81.00 77 SER A O 1
ATOM 595 N N . PRO A 1 78 ? 16.194 -3.135 -13.191 1.00 76.56 78 PRO A N 1
ATOM 596 C CA . PRO A 1 78 ? 17.313 -3.394 -12.288 1.00 76.56 78 PRO A CA 1
ATOM 597 C C . PRO A 1 78 ? 18.119 -2.123 -11.979 1.00 76.56 78 PRO A C 1
ATOM 599 O O . PRO A 1 78 ? 18.629 -1.968 -10.873 1.00 76.56 78 PRO A O 1
ATOM 602 N N . GLU A 1 79 ? 18.214 -1.199 -12.937 1.00 84.38 79 GLU A N 1
ATOM 603 C CA . GLU A 1 79 ? 18.947 0.059 -12.781 1.00 84.38 79 GLU A CA 1
ATOM 604 C C . GLU A 1 79 ? 18.196 1.031 -11.863 1.00 84.38 79 GLU A C 1
ATOM 606 O O . GLU A 1 79 ? 16.985 1.237 -12.001 1.00 84.38 79 GLU A O 1
ATOM 611 N N . GLY A 1 80 ? 18.916 1.642 -10.920 1.00 80.56 80 GLY A N 1
ATOM 612 C CA . GLY A 1 80 ? 18.357 2.648 -10.015 1.00 80.56 80 GLY A CA 1
ATOM 613 C C . GLY A 1 80 ? 17.443 2.088 -8.920 1.00 80.56 80 GLY A C 1
ATOM 614 O O . GLY A 1 80 ? 16.845 2.862 -8.174 1.00 80.56 80 GLY A O 1
ATOM 615 N N . LEU A 1 81 ? 17.247 0.763 -8.845 1.00 83.56 81 LEU A N 1
ATOM 616 C CA . LEU A 1 81 ? 16.307 0.169 -7.895 1.00 83.56 81 LEU A CA 1
ATOM 617 C C . LEU A 1 81 ? 16.786 0.309 -6.453 1.00 83.56 81 LEU A C 1
ATOM 619 O O . LEU A 1 81 ? 15.965 0.572 -5.579 1.00 83.56 81 LEU A O 1
ATOM 623 N N . LEU A 1 82 ? 18.093 0.148 -6.222 1.00 83.56 82 LEU A N 1
ATOM 624 C CA . LEU A 1 82 ? 18.689 0.311 -4.900 1.00 83.56 82 LEU A CA 1
ATOM 625 C C . LEU A 1 82 ? 18.462 1.739 -4.400 1.00 83.56 82 LEU A C 1
ATOM 627 O O . LEU A 1 82 ? 17.907 1.928 -3.327 1.00 83.56 82 LEU A O 1
ATOM 631 N N . GLU A 1 83 ? 18.789 2.730 -5.225 1.00 83.69 83 GLU A N 1
ATOM 632 C CA . GLU A 1 83 ? 18.612 4.143 -4.909 1.00 83.69 83 GLU A CA 1
ATOM 633 C C . GLU A 1 83 ? 17.143 4.479 -4.631 1.00 83.69 83 GLU A C 1
ATOM 635 O O . GLU A 1 83 ? 16.845 5.202 -3.683 1.00 83.69 83 GLU A O 1
ATOM 640 N N . LYS A 1 84 ? 16.214 3.907 -5.410 1.00 82.00 84 LYS A N 1
ATOM 641 C CA . LYS A 1 84 ? 14.766 4.069 -5.205 1.00 82.00 84 LYS A CA 1
ATOM 642 C C . LYS A 1 84 ? 14.274 3.479 -3.885 1.00 82.00 84 LYS A C 1
ATOM 644 O O . LYS A 1 84 ? 13.385 4.064 -3.277 1.00 82.00 84 LYS A O 1
ATOM 649 N N . VAL A 1 85 ? 14.783 2.316 -3.462 1.00 80.12 85 VAL A N 1
ATOM 650 C CA . VAL A 1 85 ? 14.348 1.691 -2.197 1.00 80.12 85 VAL A CA 1
ATOM 651 C C . VAL A 1 85 ? 14.996 2.332 -0.974 1.00 80.12 85 VAL A C 1
ATOM 653 O O . VAL A 1 85 ? 14.410 2.276 0.100 1.00 80.12 85 VAL A O 1
ATOM 656 N N . THR A 1 86 ? 16.170 2.946 -1.136 1.00 76.81 86 THR A N 1
ATOM 657 C CA . THR A 1 86 ? 16.867 3.684 -0.070 1.00 76.81 86 THR A CA 1
ATOM 658 C C . THR A 1 86 ? 16.461 5.154 0.013 1.00 76.81 86 THR A C 1
ATOM 660 O O . THR A 1 86 ? 16.937 5.863 0.892 1.00 76.81 86 THR A O 1
ATOM 663 N N . ALA A 1 87 ? 15.640 5.647 -0.917 1.00 72.50 87 ALA A N 1
ATOM 664 C CA . ALA A 1 87 ? 15.149 7.016 -0.873 1.00 72.50 87 ALA A CA 1
ATOM 665 C C . ALA A 1 87 ? 14.154 7.183 0.289 1.00 72.50 87 ALA A C 1
ATOM 667 O O . ALA A 1 87 ? 13.128 6.501 0.344 1.00 72.50 87 ALA A O 1
ATOM 668 N N . ASP A 1 88 ? 14.438 8.132 1.186 1.00 61.84 88 ASP A N 1
ATOM 669 C CA . ASP A 1 88 ? 13.635 8.431 2.386 1.00 61.84 88 ASP A CA 1
ATOM 670 C C . ASP A 1 88 ? 12.189 8.861 2.080 1.00 61.84 88 ASP A C 1
ATOM 672 O O . ASP A 1 88 ? 11.324 8.827 2.958 1.00 61.84 88 ASP A O 1
ATOM 676 N N . ASP A 1 89 ? 11.900 9.236 0.831 1.00 58.53 89 ASP A N 1
ATOM 677 C CA . ASP A 1 89 ? 10.627 9.826 0.397 1.00 58.53 89 ASP A CA 1
ATOM 678 C C . ASP A 1 89 ? 9.400 8.961 0.709 1.00 58.53 89 ASP A C 1
ATOM 680 O O . ASP A 1 89 ? 8.269 9.453 0.756 1.00 58.53 89 ASP A O 1
ATOM 684 N N . VAL A 1 90 ? 9.601 7.661 0.911 1.00 57.25 90 VAL A N 1
ATOM 685 C CA . VAL A 1 90 ? 8.504 6.704 1.003 1.00 57.25 90 VAL A CA 1
ATOM 686 C C . VAL A 1 90 ? 8.239 6.233 2.439 1.00 57.25 90 VAL A C 1
ATOM 688 O O . VAL A 1 90 ? 7.189 5.632 2.681 1.00 57.25 90 VAL A O 1
ATOM 691 N N . ASN A 1 91 ? 9.135 6.532 3.397 1.00 57.06 91 ASN A N 1
ATOM 692 C CA . ASN A 1 91 ? 9.1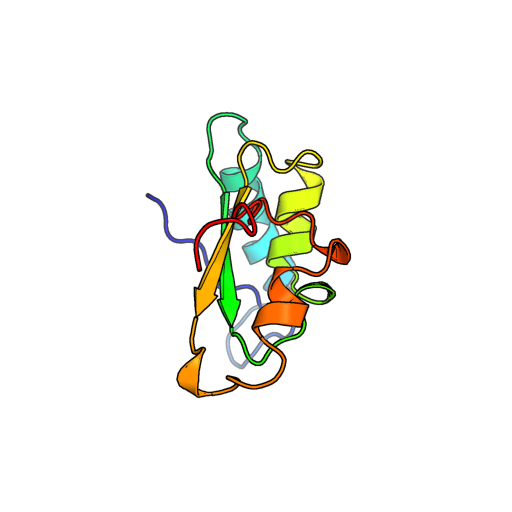43 5.975 4.764 1.00 57.06 91 ASN A CA 1
ATOM 693 C C . ASN A 1 91 ? 8.733 4.489 4.783 1.00 57.06 91 ASN A C 1
ATOM 695 O O . ASN A 1 91 ? 7.966 4.025 5.630 1.00 57.06 91 ASN A O 1
ATOM 699 N N . ILE A 1 92 ? 9.162 3.753 3.757 1.00 56.06 92 ILE A N 1
ATOM 700 C CA . ILE A 1 92 ? 9.021 2.313 3.741 1.00 56.06 92 ILE A CA 1
ATOM 701 C C . ILE A 1 92 ? 10.097 1.863 4.714 1.00 56.06 92 ILE A C 1
ATOM 703 O O . ILE A 1 92 ? 11.259 2.180 4.489 1.00 56.06 92 ILE A O 1
ATOM 707 N N . GLY A 1 93 ? 9.728 1.149 5.775 1.00 49.06 93 GLY A N 1
ATOM 708 C CA . GLY A 1 93 ? 10.656 0.581 6.757 1.00 49.06 93 GLY A CA 1
ATOM 709 C C . GLY A 1 93 ? 11.605 -0.486 6.189 1.00 49.06 93 GLY A C 1
ATOM 710 O O . GLY A 1 93 ? 11.805 -1.524 6.810 1.00 49.06 93 GLY A O 1
ATOM 711 N N . LEU A 1 94 ? 12.186 -0.259 5.009 1.00 47.41 94 LEU A N 1
ATOM 712 C CA . LEU A 1 94 ? 13.374 -0.925 4.496 1.00 47.41 94 LEU A CA 1
ATOM 713 C C . LEU A 1 94 ? 14.598 -0.284 5.149 1.00 47.41 94 LEU A C 1
ATOM 715 O O . LEU A 1 94 ? 15.522 0.152 4.468 1.00 47.41 94 LEU A O 1
ATOM 719 N N . ASP A 1 95 ? 14.617 -0.249 6.478 1.00 42.31 95 ASP A N 1
ATOM 720 C CA . ASP A 1 95 ? 15.841 0.004 7.227 1.00 42.31 95 ASP A CA 1
ATOM 721 C C . ASP A 1 95 ? 16.674 -1.287 7.137 1.00 42.31 95 ASP A C 1
ATOM 723 O O . ASP A 1 95 ? 16.804 -2.065 8.080 1.00 42.31 95 ASP A O 1
ATOM 727 N N . ILE A 1 96 ? 17.113 -1.614 5.915 1.00 41.47 96 ILE A N 1
ATOM 728 C CA . ILE A 1 96 ? 18.082 -2.671 5.672 1.00 41.47 96 ILE A CA 1
ATOM 729 C C . ILE A 1 96 ? 19.396 -2.049 6.136 1.00 41.47 96 ILE A C 1
ATOM 731 O O . ILE A 1 96 ? 19.871 -1.113 5.486 1.00 41.47 96 ILE A O 1
ATOM 735 N N . PRO A 1 97 ? 19.992 -2.508 7.250 1.00 33.41 97 PRO A N 1
ATOM 736 C CA . PRO A 1 97 ? 21.247 -1.943 7.701 1.00 33.41 97 PRO A CA 1
ATOM 737 C C . PRO A 1 97 ? 22.242 -2.107 6.558 1.00 33.41 97 PRO A C 1
ATOM 739 O O . PRO A 1 97 ? 22.460 -3.221 6.078 1.00 33.41 97 PRO A O 1
ATOM 742 N N . THR A 1 98 ? 22.868 -1.015 6.130 1.00 41.47 98 THR A N 1
ATOM 743 C CA . THR A 1 98 ? 23.869 -0.967 5.050 1.00 41.47 98 THR A CA 1
ATOM 744 C C . THR A 1 98 ? 25.166 -1.736 5.396 1.00 41.47 98 THR A C 1
ATOM 746 O O . THR A 1 98 ? 26.222 -1.460 4.841 1.00 41.47 98 THR A O 1
ATOM 749 N N . GLN A 1 99 ? 25.118 -2.686 6.339 1.00 33.28 99 GLN A N 1
ATOM 750 C CA . GLN A 1 99 ? 26.237 -3.464 6.882 1.00 33.28 99 GLN A CA 1
ATOM 751 C C . GLN A 1 99 ? 26.217 -4.957 6.515 1.00 33.28 99 GLN A C 1
ATOM 753 O O . GLN A 1 99 ? 27.002 -5.719 7.074 1.00 33.28 99 GLN A O 1
ATOM 758 N N . ILE A 1 100 ? 25.378 -5.401 5.576 1.00 33.31 100 ILE A N 1
ATOM 759 C CA . ILE A 1 100 ? 25.507 -6.752 5.002 1.00 33.31 100 ILE A CA 1
ATOM 760 C C . ILE A 1 100 ? 25.742 -6.651 3.492 1.00 33.31 100 ILE A C 1
ATOM 762 O O . ILE A 1 100 ? 24.856 -6.929 2.687 1.00 33.31 100 ILE A O 1
ATOM 766 N N . LEU A 1 101 ? 26.960 -6.240 3.141 1.00 36.28 101 LEU A N 1
ATOM 767 C CA . LEU A 1 101 ? 27.697 -6.670 1.952 1.00 36.28 101 LEU A CA 1
ATOM 768 C C . LEU A 1 101 ? 29.142 -6.950 2.371 1.00 36.28 101 LEU A C 1
ATOM 770 O O . LEU A 1 101 ? 29.690 -6.130 3.142 1.00 36.28 101 LEU A O 1
#

InterPro domains:
  IPR022812 Dynamin [PR00195] (43-61)
  IPR022812 Dynamin [PR00195] (62-78)
  IPR022812 Dynamin [PTHR11566] (1-76)
  IPR027417 P-loop containing nucleoside triphosphate hydrolase [G3DSA:3.40.50.300] (1-92)
  IPR027417 P-loop containing nucleoside triphosphate hydrolase [SSF52540] (1-87)
  IPR030381 Dynamin-type guanine nucleotide-binding (G) domain [PS51718] (1-101)
  IPR045063 Dynamin, N-terminal [PF00350] (1-74)

Radius of gyration: 14.98 Å; chains: 1; bounding box: 47×23×34 Å